Protein AF-K6Z4I8-F1 (afdb_monomer_lite)

Radius of gyration: 34.22 Å; chains: 1; boundi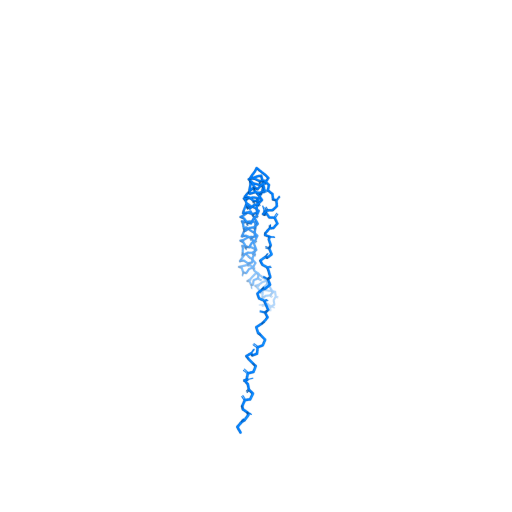ng box: 72×63×72 Å

Structure (mmCIF, N/CA/C/O backbone):
data_AF-K6Z4I8-F1
#
_entry.id   AF-K6Z4I8-F1
#
loop_
_atom_site.group_PDB
_atom_site.id
_atom_site.type_symbol
_atom_site.label_atom_id
_atom_site.label_alt_id
_atom_site.label_comp_id
_atom_site.label_asym_id
_atom_site.label_entity_id
_atom_site.label_seq_id
_atom_site.pdbx_PDB_ins_code
_atom_site.Cartn_x
_atom_site.Cartn_y
_atom_site.Cartn_z
_atom_site.occupancy
_atom_site.B_iso_or_equiv
_atom_site.auth_seq_id
_atom_site.auth_comp_id
_atom_site.auth_asym_id
_atom_site.auth_atom_id
_atom_site.pdbx_PDB_model_num
ATOM 1 N N . MET A 1 1 ? -25.462 -58.719 24.525 1.00 71.25 1 MET A N 1
ATOM 2 C CA . MET A 1 1 ? -25.814 -57.437 23.881 1.00 71.25 1 MET A CA 1
ATOM 3 C C . MET A 1 1 ? -25.126 -56.306 24.629 1.00 71.25 1 MET A C 1
ATOM 5 O O . MET A 1 1 ? -25.658 -55.870 25.633 1.00 71.25 1 MET A O 1
ATOM 9 N N . CYS A 1 2 ? -23.947 -55.870 24.179 1.00 62.16 2 CYS A N 1
ATOM 10 C CA . CYS A 1 2 ? -23.247 -54.699 24.724 1.00 62.16 2 CYS A CA 1
ATOM 11 C C . CYS A 1 2 ? -22.484 -54.017 23.580 1.00 62.16 2 CYS A C 1
ATOM 13 O O . CYS A 1 2 ? -21.295 -54.255 23.391 1.00 62.16 2 CYS A O 1
ATOM 15 N N . SER A 1 3 ? -23.174 -53.230 22.756 1.00 61.03 3 SER A N 1
ATOM 16 C CA . SER A 1 3 ? -22.529 -52.388 21.745 1.00 61.03 3 SER A CA 1
ATOM 17 C C . SER A 1 3 ? -22.198 -51.034 22.367 1.00 61.03 3 SER A C 1
ATOM 19 O O . SER A 1 3 ? -23.081 -50.193 22.528 1.00 61.03 3 SER A O 1
ATOM 21 N N . SER A 1 4 ? -20.931 -50.829 22.729 1.00 68.69 4 SER A N 1
ATOM 22 C CA . SER A 1 4 ? -20.413 -49.515 23.118 1.00 68.69 4 SER A CA 1
ATOM 23 C C . SER A 1 4 ? -20.613 -48.527 21.965 1.00 68.69 4 SER A C 1
ATOM 25 O O . SER A 1 4 ? -20.292 -48.869 20.820 1.00 68.69 4 SER A O 1
ATOM 27 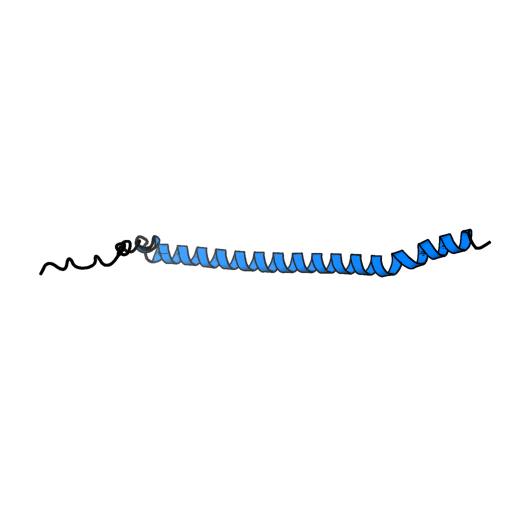N N . PRO A 1 5 ? -21.119 -47.306 22.216 1.00 66.88 5 PRO A N 1
ATOM 28 C CA . PRO A 1 5 ? -21.249 -46.324 21.158 1.00 66.88 5 PRO A CA 1
ATOM 29 C C . PRO A 1 5 ? -19.850 -46.007 20.632 1.00 66.88 5 PRO A C 1
ATOM 31 O O . PRO A 1 5 ? -18.930 -45.710 21.398 1.00 66.88 5 PRO A O 1
ATOM 34 N N . LYS A 1 6 ? -19.678 -46.111 19.310 1.00 63.97 6 LYS A N 1
ATOM 35 C CA . LYS A 1 6 ? -18.456 -45.713 18.615 1.00 63.97 6 LYS A CA 1
ATOM 36 C C . LYS A 1 6 ? -18.251 -44.232 18.913 1.00 63.97 6 LYS A C 1
ATOM 38 O O . LYS A 1 6 ? -18.965 -43.394 18.373 1.00 63.97 6 LYS A O 1
ATOM 43 N N . SER A 1 7 ? -17.333 -43.944 19.836 1.00 58.62 7 SER A N 1
ATOM 44 C CA . SER A 1 7 ? -16.921 -42.594 20.209 1.00 58.62 7 SER A CA 1
ATOM 45 C C . SER A 1 7 ? -16.651 -41.817 18.926 1.00 58.62 7 SER A C 1
ATOM 47 O O . SER A 1 7 ? -15.699 -42.109 18.198 1.00 58.62 7 SER A O 1
ATOM 49 N N . SER A 1 8 ? -17.572 -40.907 18.598 1.00 60.50 8 SER A N 1
ATOM 50 C CA . SER A 1 8 ? -17.444 -39.964 17.498 1.00 60.50 8 SER A CA 1
ATOM 51 C C . SER A 1 8 ? -16.142 -39.219 17.734 1.00 60.50 8 SER A C 1
ATOM 53 O O . SER A 1 8 ? -16.056 -38.410 18.658 1.00 60.50 8 SER A O 1
ATOM 55 N N . GLY A 1 9 ? -15.129 -39.558 16.936 1.00 59.56 9 GLY A N 1
ATOM 56 C CA . GLY A 1 9 ? -13.774 -39.057 17.073 1.00 59.56 9 GLY A CA 1
ATOM 57 C C . GLY A 1 9 ? -13.770 -37.559 17.337 1.00 59.56 9 GLY A C 1
ATOM 58 O O . GLY A 1 9 ? -14.368 -36.795 16.586 1.00 59.56 9 GLY A O 1
ATOM 59 N N . SER A 1 10 ? -13.130 -37.187 18.446 1.00 58.94 10 SER A N 1
ATOM 60 C CA . SER A 1 10 ? -12.609 -35.855 18.741 1.00 58.94 10 SER A CA 1
ATOM 61 C C . SER A 1 10 ? -13.403 -34.707 18.102 1.00 58.94 10 SER A C 1
ATOM 63 O O . SER A 1 10 ? -12.923 -34.016 17.202 1.00 58.94 10 SER A O 1
ATOM 65 N N . ARG A 1 11 ? -14.615 -34.437 18.603 1.00 63.62 11 ARG A N 1
ATOM 66 C CA . ARG A 1 11 ? -15.111 -33.059 18.548 1.00 63.62 11 ARG A CA 1
ATOM 67 C C . ARG A 1 11 ? -14.214 -32.260 19.482 1.00 63.62 11 ARG A C 1
ATOM 69 O O . ARG A 1 11 ? -14.474 -32.186 20.680 1.00 63.62 11 ARG A O 1
ATOM 76 N N . ARG A 1 12 ? -13.124 -31.705 18.940 1.00 66.88 12 ARG A N 1
ATOM 77 C CA . ARG A 1 12 ? -12.432 -30.593 19.596 1.00 66.88 12 ARG A CA 1
ATOM 78 C C . ARG A 1 12 ? -13.533 -29.603 19.989 1.00 66.88 12 ARG A C 1
ATOM 80 O O . ARG A 1 12 ? -14.344 -29.277 19.115 1.00 66.88 12 ARG A O 1
ATOM 87 N N . PRO A 1 13 ? -13.642 -29.189 21.262 1.00 64.25 13 PRO A N 1
ATOM 88 C CA . PRO A 1 13 ? -14.585 -28.139 21.608 1.00 64.25 13 PRO A CA 1
ATOM 89 C C . PRO A 1 13 ? -14.311 -26.971 20.659 1.00 64.25 13 PRO A C 1
ATOM 91 O O . PRO A 1 13 ? -13.143 -26.640 20.437 1.00 64.25 13 PRO A O 1
ATOM 94 N N . LEU A 1 14 ? -15.359 -26.412 20.036 1.00 63.50 14 LEU A N 1
ATOM 95 C CA . LEU A 1 14 ? -15.229 -25.150 19.308 1.00 63.50 14 LEU A CA 1
ATOM 96 C C . LEU A 1 14 ? -14.543 -24.205 20.288 1.00 63.50 14 LEU A C 1
ATOM 98 O O . LEU A 1 14 ? -15.117 -23.912 21.338 1.00 63.50 14 LEU A O 1
ATOM 102 N N . SER A 1 15 ? -13.291 -23.840 20.002 1.00 65.19 15 SER A N 1
ATOM 103 C CA . SER A 1 15 ? -12.525 -22.938 20.848 1.00 65.19 15 SER A CA 1
ATOM 104 C C . SER A 1 15 ? -13.424 -21.743 21.107 1.00 65.19 15 SER A C 1
ATOM 106 O O . SER A 1 15 ? -13.880 -21.114 20.148 1.00 65.19 15 SER A O 1
ATOM 108 N N . THR A 1 16 ? -13.753 -21.527 22.380 1.00 61.44 16 THR A N 1
ATOM 109 C CA . THR A 1 16 ? -14.588 -20.428 22.869 1.00 61.44 16 THR A CA 1
ATOM 110 C C . THR A 1 16 ? -14.310 -19.195 22.035 1.00 61.44 16 THR A C 1
ATOM 112 O O . THR A 1 16 ? -13.129 -18.871 21.883 1.00 61.44 16 THR A O 1
ATOM 115 N N . SER A 1 17 ? -15.354 -18.571 21.469 1.00 61.94 17 SER A N 1
ATOM 116 C CA . SER A 1 17 ? -15.222 -17.408 20.586 1.00 61.94 17 SER A CA 1
ATOM 117 C C . SER A 1 17 ? -14.156 -16.493 21.167 1.00 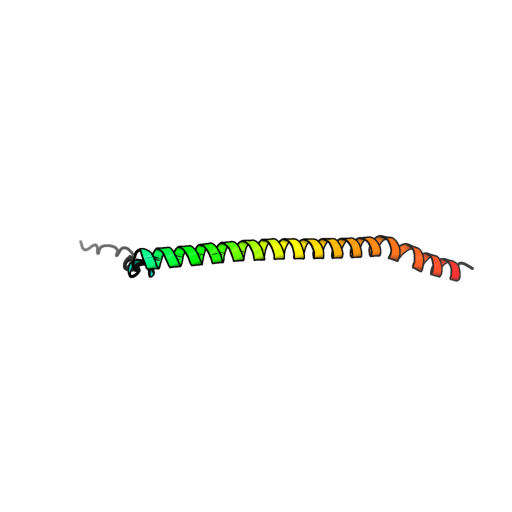61.94 17 SER A C 1
ATOM 119 O O . SER A 1 17 ? -14.351 -15.939 22.253 1.00 61.94 17 SER A O 1
ATOM 121 N N . SER A 1 18 ? -12.994 -16.432 20.518 1.00 61.19 18 SER A N 1
ATOM 122 C CA . SER A 1 18 ? -11.920 -15.549 20.938 1.00 61.19 18 SER A CA 1
ATOM 123 C C . SER A 1 18 ? -12.508 -14.161 20.795 1.00 61.19 18 SER A C 1
ATOM 125 O O . SER A 1 18 ? -12.627 -13.682 19.665 1.00 61.19 18 SER A O 1
ATOM 127 N N . LYS A 1 19 ? -13.001 -13.595 21.906 1.00 62.50 19 LYS A N 1
ATOM 128 C CA . LYS A 1 19 ? -13.583 -12.259 21.926 1.00 62.50 19 LYS A CA 1
ATOM 129 C C . LYS A 1 19 ? -12.610 -11.388 21.165 1.00 62.50 19 LYS A C 1
ATOM 13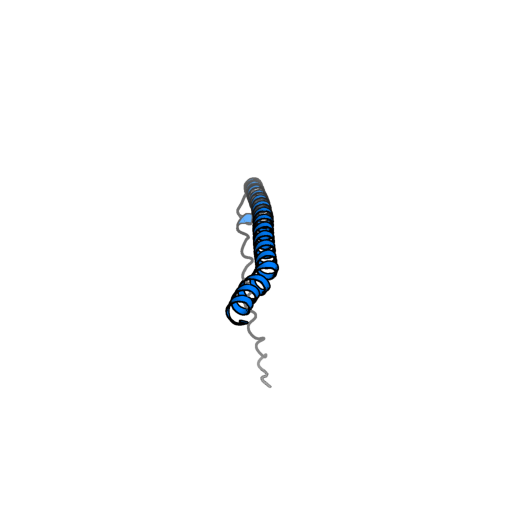1 O O . LYS A 1 19 ? -11.418 -11.369 21.487 1.00 62.50 19 LYS A O 1
ATOM 136 N N . SER A 1 20 ? -13.088 -10.822 20.062 1.00 69.94 20 SER A N 1
ATOM 137 C CA . SER A 1 20 ? -12.238 -10.026 19.189 1.00 69.94 20 SER A CA 1
ATOM 138 C C . SER A 1 20 ? -11.579 -8.973 20.071 1.00 69.94 20 SER A C 1
ATOM 140 O O . SER A 1 20 ? -12.251 -8.411 20.931 1.00 69.94 20 SER A O 1
ATOM 142 N N . LEU A 1 21 ? -10.287 -8.684 19.897 1.00 72.12 21 LEU A N 1
ATOM 143 C CA . LEU A 1 21 ? -9.622 -7.617 20.666 1.00 72.12 21 LEU A CA 1
ATOM 144 C C . LEU A 1 21 ? -10.395 -6.286 20.578 1.00 72.12 21 LEU A C 1
ATOM 146 O O . LEU A 1 21 ? -10.327 -5.456 21.478 1.00 72.12 21 LEU A O 1
ATOM 150 N N . ALA A 1 22 ? -11.178 -6.107 19.510 1.00 72.75 22 ALA A N 1
ATOM 151 C CA . ALA A 1 22 ? -12.051 -4.961 19.319 1.00 72.75 22 ALA A CA 1
ATOM 152 C C . ALA A 1 22 ? -13.305 -4.949 20.215 1.00 72.75 22 ALA A C 1
ATOM 154 O O . ALA A 1 22 ? -13.917 -3.901 20.383 1.00 72.7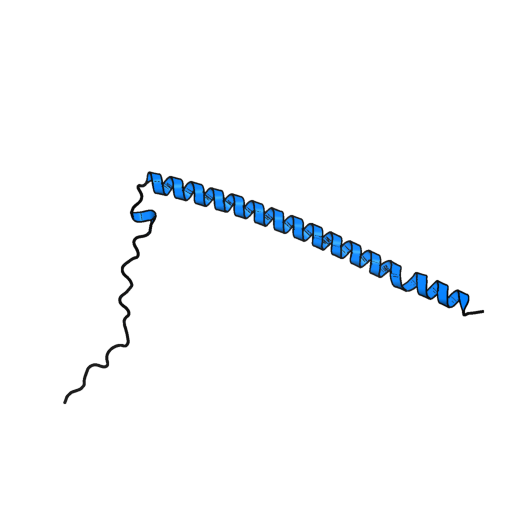5 22 ALA A O 1
ATOM 155 N N . GLU A 1 23 ? -13.712 -6.081 20.779 1.00 77.50 23 GLU A N 1
ATOM 156 C CA . GLU A 1 23 ? -14.932 -6.231 21.580 1.00 77.50 23 GLU A CA 1
ATOM 157 C C . GLU A 1 23 ? -14.798 -5.589 22.969 1.00 77.50 23 GLU A C 1
ATOM 159 O O . GLU A 1 23 ? -15.789 -5.138 23.535 1.00 77.50 23 GLU A O 1
ATOM 164 N N . SER A 1 24 ? -13.569 -5.464 23.484 1.00 83.31 24 SER A N 1
ATOM 165 C CA . SER A 1 24 ? -13.259 -4.703 24.703 1.00 83.31 24 SER A CA 1
ATOM 166 C C . SER A 1 24 ? -13.121 -3.193 24.482 1.00 83.31 24 SER A C 1
ATOM 168 O O . SER A 1 24 ? -12.975 -2.453 25.452 1.00 83.31 24 SER A O 1
ATOM 170 N N . PHE A 1 25 ? -13.135 -2.720 23.232 1.00 84.06 25 PHE A N 1
ATOM 171 C CA . PHE A 1 25 ? -12.966 -1.302 22.916 1.00 84.06 25 PHE A CA 1
ATOM 172 C C . PHE A 1 25 ? -14.305 -0.575 22.803 1.00 84.06 25 PHE A C 1
ATOM 174 O O . PHE A 1 25 ? -15.291 -1.098 22.273 1.00 84.06 25 PHE A O 1
ATOM 181 N N . SER A 1 26 ? -14.320 0.689 23.233 1.00 90.19 26 SER A N 1
ATOM 182 C CA . SER A 1 26 ? -15.466 1.568 22.993 1.00 90.19 26 SER A CA 1
ATOM 183 C C . SER A 1 26 ? -15.700 1.770 21.488 1.00 90.19 26 SER A C 1
ATOM 185 O O . SER A 1 26 ? -14.828 1.501 20.654 1.00 90.19 26 SER A O 1
ATOM 187 N N . SER A 1 27 ? -16.893 2.234 21.105 1.00 87.88 27 SER A N 1
ATOM 188 C CA . SER A 1 27 ? -17.195 2.592 19.708 1.00 87.88 27 SER A CA 1
ATOM 189 C C . SER A 1 27 ? -16.156 3.552 19.126 1.00 87.88 27 SER A C 1
ATOM 191 O O . SER A 1 27 ? -15.676 3.342 18.014 1.00 87.88 27 SER A O 1
ATOM 193 N N . ASP A 1 28 ? -15.745 4.547 19.909 1.00 89.81 28 ASP A N 1
ATOM 194 C CA . ASP A 1 28 ? -14.829 5.596 19.464 1.00 89.81 28 ASP A CA 1
ATOM 195 C C . ASP A 1 28 ? -13.408 5.065 19.272 1.00 89.81 28 ASP A C 1
ATOM 197 O O . ASP A 1 28 ? -12.728 5.407 18.303 1.00 89.81 28 ASP A O 1
ATOM 201 N N . GLN A 1 29 ? -12.957 4.182 20.165 1.00 90.75 29 GLN A N 1
ATOM 202 C CA . GLN A 1 29 ? -11.662 3.512 20.041 1.00 90.75 29 GLN A CA 1
ATOM 203 C C . GLN A 1 29 ? -11.618 2.617 18.799 1.00 90.75 29 GLN A C 1
ATOM 205 O O . GLN A 1 29 ? -10.634 2.643 18.056 1.00 90.75 29 GLN A O 1
ATOM 210 N N . ARG A 1 30 ? -12.705 1.885 18.525 1.00 90.00 30 ARG A N 1
ATOM 211 C CA . ARG A 1 30 ? -12.837 1.091 17.297 1.00 90.00 30 ARG A CA 1
ATOM 212 C C . ARG A 1 30 ? -12.807 1.969 16.051 1.00 90.00 30 ARG A C 1
ATOM 214 O O . ARG A 1 30 ? -12.062 1.659 15.128 1.00 90.00 30 ARG A O 1
ATOM 221 N N . ALA A 1 31 ? -13.536 3.086 16.046 1.00 91.06 31 ALA A N 1
ATOM 222 C CA . ALA A 1 31 ? -13.550 4.017 14.920 1.00 91.06 31 ALA A CA 1
ATOM 223 C C . ALA A 1 31 ? -12.147 4.568 14.612 1.00 91.06 31 ALA A C 1
ATOM 225 O O . ALA A 1 31 ? -11.729 4.578 13.453 1.00 91.06 31 ALA A O 1
ATOM 226 N N . ARG A 1 32 ? -11.380 4.948 15.644 1.00 92.56 32 ARG A N 1
ATOM 227 C CA . ARG A 1 32 ? -9.982 5.384 15.482 1.00 92.56 32 ARG A CA 1
ATOM 228 C C . ARG A 1 32 ? -9.096 4.276 14.923 1.00 92.56 32 ARG A C 1
ATOM 230 O O . ARG A 1 32 ? -8.298 4.533 14.026 1.00 92.56 32 ARG A O 1
ATOM 237 N N . PHE A 1 33 ? -9.246 3.049 15.418 1.00 92.38 33 PHE A N 1
ATOM 238 C CA . PHE A 1 33 ? -8.483 1.911 14.910 1.00 92.38 33 PHE A CA 1
ATOM 239 C C . PHE A 1 33 ? -8.767 1.664 13.424 1.00 92.38 33 PHE A C 1
ATOM 241 O O . PHE A 1 33 ? -7.836 1.529 12.633 1.00 92.38 33 PHE A O 1
ATOM 248 N N . THR A 1 34 ? -10.041 1.689 13.025 1.00 90.75 34 THR A N 1
ATOM 249 C CA . THR A 1 34 ? -10.444 1.554 11.621 1.00 90.75 34 THR A CA 1
ATOM 250 C C . THR A 1 34 ? -9.876 2.679 10.758 1.00 90.75 34 THR A C 1
ATOM 252 O O . THR A 1 34 ? -9.356 2.409 9.680 1.00 90.75 34 THR A O 1
ATOM 255 N N . GLN A 1 35 ? -9.899 3.930 11.227 1.00 93.88 35 GLN A N 1
ATOM 256 C CA . GLN A 1 35 ? -9.298 5.053 10.496 1.00 93.88 35 GLN A CA 1
ATOM 257 C C . GLN A 1 35 ? -7.798 4.848 10.253 1.00 93.88 35 GLN A C 1
ATOM 259 O O . GLN A 1 35 ? -7.326 5.018 9.128 1.00 93.88 35 GLN A O 1
ATOM 264 N N . VAL A 1 36 ? -7.053 4.440 11.285 1.00 94.56 36 VAL A N 1
ATOM 265 C CA . VAL A 1 36 ? -5.611 4.170 11.172 1.00 94.56 36 VAL A CA 1
ATOM 266 C C . VAL A 1 36 ? -5.345 2.990 10.237 1.00 94.56 36 VAL A C 1
ATOM 268 O O . VAL A 1 36 ? -4.443 3.065 9.403 1.00 94.56 36 VAL A O 1
ATOM 271 N N . ALA A 1 37 ? -6.140 1.922 10.333 1.00 93.62 37 ALA A N 1
ATOM 272 C CA . ALA A 1 37 ? -6.025 0.761 9.456 1.00 93.62 37 ALA A CA 1
ATOM 273 C C . ALA A 1 37 ? -6.248 1.144 7.983 1.00 93.62 37 ALA A C 1
ATOM 275 O O . ALA A 1 37 ? -5.409 0.827 7.138 1.00 93.62 37 ALA A O 1
ATOM 276 N N . ASN A 1 38 ? -7.301 1.913 7.695 1.00 94.62 38 ASN A N 1
ATOM 277 C CA . ASN A 1 38 ? -7.606 2.393 6.347 1.00 94.62 38 ASN A CA 1
ATOM 278 C C . ASN A 1 38 ? -6.478 3.280 5.796 1.00 94.62 38 ASN A C 1
ATOM 280 O O . ASN A 1 38 ? -6.051 3.119 4.653 1.00 94.62 38 ASN A O 1
ATOM 284 N N . GLN A 1 39 ? -5.937 4.188 6.614 1.00 94.81 39 GLN A N 1
ATOM 285 C CA . GLN A 1 39 ? -4.812 5.033 6.207 1.00 94.81 39 GLN A CA 1
ATOM 286 C C . GLN A 1 39 ? -3.547 4.205 5.925 1.00 94.81 39 GLN A C 1
ATOM 288 O O . GLN A 1 39 ? -2.807 4.475 4.974 1.00 94.81 39 GLN A O 1
ATOM 293 N N . ALA A 1 40 ? -3.275 3.188 6.744 1.00 95.44 40 ALA A N 1
ATOM 294 C CA . ALA A 1 40 ? -2.138 2.296 6.543 1.00 95.44 40 ALA A CA 1
ATOM 295 C C . ALA A 1 40 ? -2.270 1.489 5.242 1.00 95.44 40 ALA A C 1
ATOM 297 O O . ALA A 1 40 ? -1.276 1.305 4.531 1.00 95.44 40 ALA A O 1
ATOM 298 N N . GLU A 1 41 ? -3.485 1.051 4.910 1.00 94.19 41 GLU A N 1
ATOM 299 C CA . GLU A 1 41 ? -3.789 0.363 3.659 1.00 94.19 41 GLU A CA 1
ATOM 300 C C . GLU A 1 41 ? -3.575 1.270 2.441 1.00 94.19 41 GLU A C 1
ATOM 302 O O . GLU A 1 41 ? -2.867 0.876 1.511 1.00 94.19 41 GLU A O 1
ATOM 307 N N . GLN A 1 42 ? -4.057 2.516 2.482 1.00 94.25 42 GLN A N 1
ATOM 308 C CA . GLN A 1 42 ? -3.813 3.508 1.424 1.00 94.25 42 GLN A CA 1
ATOM 309 C C . GLN A 1 42 ? -2.310 3.720 1.183 1.00 94.25 42 GLN A C 1
ATOM 311 O O . GLN A 1 42 ? -1.821 3.556 0.063 1.00 94.25 42 GLN A O 1
ATOM 316 N N . ARG A 1 43 ? -1.531 3.943 2.251 1.00 94.94 43 ARG A N 1
ATOM 317 C CA . ARG A 1 43 ? -0.062 4.077 2.156 1.00 94.94 43 ARG A CA 1
ATOM 318 C C . ARG A 1 43 ? 0.619 2.817 1.627 1.00 94.94 43 ARG A C 1
ATOM 320 O O . ARG A 1 43 ? 1.704 2.876 1.044 1.00 94.94 43 ARG A O 1
ATOM 327 N N . ARG A 1 44 ? 0.062 1.634 1.893 1.00 94.75 44 ARG A N 1
ATOM 328 C CA . ARG A 1 44 ? 0.581 0.380 1.333 1.00 94.75 44 ARG A CA 1
ATOM 329 C C . ARG A 1 44 ? 0.318 0.323 -0.169 1.00 94.75 44 ARG A C 1
ATOM 331 O O . ARG A 1 44 ? 1.245 -0.002 -0.908 1.00 94.75 44 ARG A O 1
ATOM 338 N N . ALA A 1 45 ? -0.888 0.667 -0.609 1.00 94.94 45 ALA A N 1
ATOM 339 C CA . ALA A 1 45 ? -1.250 0.697 -2.022 1.00 94.94 45 ALA A CA 1
ATOM 340 C C . ALA A 1 45 ? -0.349 1.655 -2.820 1.00 94.94 45 ALA A C 1
ATOM 342 O O . ALA A 1 45 ? 0.213 1.260 -3.842 1.00 94.94 45 ALA A O 1
ATOM 343 N N . GLU A 1 46 ? -0.105 2.861 -2.303 1.00 94.56 46 GLU A N 1
ATOM 344 C CA . GLU A 1 46 ? 0.798 3.849 -2.913 1.00 94.56 46 GLU A CA 1
ATOM 345 C C . GLU A 1 46 ? 2.234 3.324 -3.059 1.00 94.56 46 GLU A C 1
ATOM 347 O O . GLU A 1 46 ? 2.849 3.430 -4.128 1.00 94.56 46 GLU A O 1
ATOM 352 N N . ARG A 1 47 ? 2.771 2.700 -2.002 1.00 95.25 47 ARG A N 1
ATOM 353 C CA . ARG A 1 47 ? 4.114 2.101 -2.029 1.00 95.25 47 ARG A CA 1
ATOM 354 C C . ARG A 1 47 ? 4.213 0.975 -3.050 1.00 95.25 47 ARG A C 1
ATOM 356 O O . ARG A 1 47 ? 5.201 0.905 -3.780 1.00 95.25 47 ARG A O 1
ATOM 363 N N . LEU A 1 48 ? 3.200 0.112 -3.131 1.00 94.75 48 LEU A N 1
ATOM 364 C CA . LEU A 1 48 ? 3.164 -0.980 -4.105 1.00 94.75 48 LEU A CA 1
ATOM 365 C C . LEU A 1 48 ? 3.072 -0.457 -5.542 1.00 94.75 48 LEU A C 1
ATOM 367 O O . LEU A 1 48 ? 3.816 -0.930 -6.403 1.00 94.75 4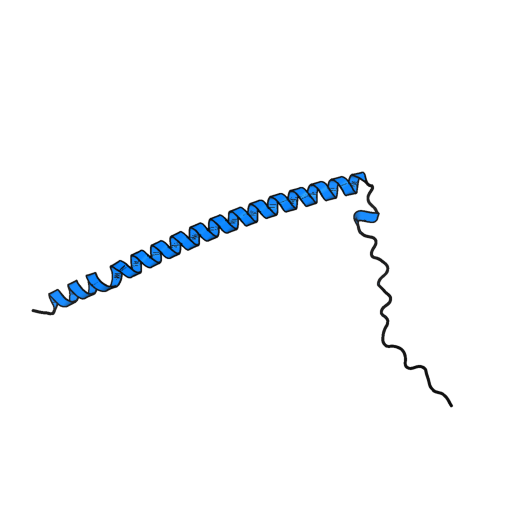8 LEU A O 1
ATOM 371 N N . ALA A 1 49 ? 2.229 0.546 -5.796 1.00 93.00 49 ALA A N 1
ATOM 372 C CA . ALA A 1 49 ? 2.116 1.186 -7.104 1.00 93.00 49 ALA A CA 1
ATOM 373 C C . ALA A 1 49 ? 3.448 1.821 -7.538 1.00 93.00 49 ALA A C 1
ATOM 375 O O . ALA A 1 49 ? 3.910 1.613 -8.662 1.00 93.00 49 ALA A O 1
ATOM 376 N N . THR A 1 50 ? 4.113 2.526 -6.622 1.00 94.19 50 THR A N 1
ATOM 377 C CA . THR A 1 50 ? 5.415 3.159 -6.872 1.00 94.19 50 THR A CA 1
ATOM 378 C C . THR A 1 50 ? 6.504 2.121 -7.136 1.00 94.19 50 THR A C 1
ATOM 380 O O . THR A 1 50 ? 7.247 2.234 -8.110 1.00 94.19 50 THR A O 1
ATOM 383 N N . ASN A 1 51 ? 6.570 1.064 -6.320 1.00 94.00 51 ASN A N 1
ATOM 384 C CA . ASN A 1 51 ? 7.534 -0.019 -6.501 1.00 94.00 51 ASN A CA 1
ATOM 385 C C . ASN A 1 51 ? 7.336 -0.731 -7.847 1.00 94.00 51 ASN A C 1
ATOM 387 O O . ASN A 1 51 ? 8.311 -0.998 -8.548 1.00 94.00 51 ASN A O 1
ATOM 391 N N . LYS A 1 52 ? 6.079 -0.978 -8.242 1.00 94.31 52 LYS A N 1
ATOM 392 C CA . LYS A 1 52 ? 5.742 -1.572 -9.541 1.00 94.31 52 LYS A CA 1
ATOM 393 C C . LYS A 1 52 ? 6.241 -0.702 -10.695 1.00 94.31 52 LYS A C 1
ATOM 395 O O . LYS A 1 52 ? 6.938 -1.219 -11.563 1.00 94.31 52 LYS A O 1
ATOM 400 N N . ARG A 1 53 ? 5.958 0.607 -10.667 1.00 90.06 53 ARG A N 1
ATOM 401 C CA . ARG A 1 53 ? 6.435 1.560 -11.687 1.00 90.06 53 ARG A CA 1
ATOM 402 C C . ARG A 1 53 ? 7.958 1.600 -11.768 1.00 90.06 53 ARG A C 1
ATOM 404 O O . ARG A 1 53 ? 8.516 1.570 -12.859 1.00 90.06 53 ARG A O 1
ATOM 411 N N . TRP A 1 54 ? 8.635 1.629 -10.622 1.00 92.69 54 TRP A N 1
ATOM 412 C CA . TRP A 1 54 ? 10.095 1.640 -10.581 1.00 92.69 54 TRP A CA 1
ATOM 413 C C . TRP A 1 54 ? 10.694 0.354 -11.164 1.00 92.69 54 TRP A C 1
ATOM 415 O O . TRP A 1 54 ? 11.605 0.417 -11.987 1.00 92.69 54 TRP A O 1
ATOM 425 N N . LYS A 1 55 ? 10.143 -0.813 -10.807 1.00 92.56 55 LYS A N 1
ATOM 426 C CA . LYS A 1 55 ? 10.566 -2.107 -11.365 1.00 92.56 55 LYS A CA 1
ATOM 427 C C . LYS A 1 55 ? 10.332 -2.198 -12.871 1.00 92.56 55 LYS A C 1
ATOM 429 O O . LYS A 1 55 ? 11.197 -2.704 -13.575 1.00 92.56 55 LYS A O 1
ATOM 434 N N . GLN A 1 56 ? 9.199 -1.697 -13.361 1.00 91.50 56 GLN A N 1
ATOM 435 C CA . GLN A 1 56 ? 8.909 -1.638 -14.796 1.00 91.50 56 GLN A CA 1
ATOM 436 C C . GLN A 1 56 ? 9.929 -0.765 -15.532 1.00 91.50 56 GLN A C 1
ATOM 438 O O . GLN A 1 56 ? 10.544 -1.237 -16.481 1.00 91.50 56 GLN A O 1
ATOM 443 N N . ALA A 1 57 ? 10.209 0.440 -15.029 1.00 89.38 57 ALA A N 1
ATOM 444 C CA . ALA A 1 57 ? 11.211 1.323 -15.623 1.00 89.38 57 ALA A CA 1
ATOM 445 C C . ALA A 1 57 ? 12.620 0.697 -15.641 1.00 89.38 57 ALA A C 1
ATOM 447 O O . ALA A 1 57 ? 13.373 0.881 -16.594 1.00 89.38 57 ALA A O 1
ATOM 448 N N . GLN A 1 58 ? 12.992 -0.062 -14.604 1.00 89.12 58 GLN A N 1
ATOM 449 C CA . GLN A 1 58 ? 14.260 -0.801 -14.579 1.00 89.12 58 GLN A CA 1
ATOM 450 C C . GLN A 1 58 ? 14.282 -1.948 -15.597 1.00 89.12 58 GLN A C 1
ATOM 452 O O . GLN A 1 58 ? 15.279 -2.127 -16.292 1.00 89.12 58 GLN A O 1
ATOM 457 N N . ALA A 1 59 ? 13.187 -2.701 -15.721 1.00 88.06 59 ALA A N 1
ATOM 458 C CA . ALA A 1 59 ? 13.072 -3.774 -16.705 1.00 88.06 59 ALA A CA 1
ATOM 459 C C . ALA A 1 59 ? 13.130 -3.239 -18.146 1.00 88.06 59 ALA A C 1
ATOM 461 O O . ALA A 1 59 ? 13.814 -3.814 -18.989 1.00 88.06 59 ALA A O 1
ATOM 462 N N . GLU A 1 60 ? 12.474 -2.112 -18.429 1.00 85.06 60 GLU A N 1
ATOM 463 C CA . GLU A 1 60 ? 12.544 -1.434 -19.728 1.00 85.06 60 GLU A CA 1
ATOM 464 C C . GLU A 1 60 ? 13.970 -0.976 -20.050 1.00 85.06 60 GLU A C 1
ATOM 466 O O . GLU A 1 60 ? 14.469 -1.264 -21.136 1.00 85.06 60 GLU A O 1
ATOM 471 N N . LYS A 1 61 ? 14.664 -0.353 -19.086 1.00 82.12 61 LYS A N 1
ATOM 472 C CA . LYS A 1 61 ? 16.078 0.032 -19.231 1.00 82.12 61 LYS A CA 1
ATOM 473 C C . LYS A 1 61 ? 16.995 -1.168 -19.473 1.00 82.12 61 LYS A C 1
ATOM 475 O O . LYS A 1 61 ? 17.906 -1.094 -20.292 1.00 82.12 61 LYS A O 1
ATOM 480 N N . ALA A 1 62 ? 16.770 -2.280 -18.776 1.00 80.06 62 ALA A N 1
ATOM 481 C CA . ALA A 1 62 ? 17.549 -3.498 -18.980 1.00 80.06 62 ALA A CA 1
ATOM 482 C C . ALA A 1 62 ? 17.313 -4.098 -20.379 1.00 80.06 62 ALA A C 1
ATOM 484 O O . ALA A 1 62 ? 18.268 -4.494 -21.047 1.00 80.06 62 ALA A O 1
ATOM 485 N N . ASN A 1 63 ? 16.063 -4.113 -20.852 1.00 73.31 63 ASN A N 1
ATOM 486 C CA . ASN A 1 63 ? 15.714 -4.601 -22.187 1.00 73.31 63 ASN A CA 1
ATOM 487 C C . ASN A 1 63 ? 16.283 -3.715 -23.306 1.00 73.31 63 ASN A C 1
ATOM 489 O O . ASN A 1 63 ? 16.772 -4.240 -24.308 1.00 73.31 63 ASN A O 1
ATOM 493 N N . THR A 1 64 ? 16.278 -2.388 -23.149 1.00 73.25 64 THR A N 1
ATOM 494 C CA . THR A 1 64 ? 16.881 -1.481 -24.140 1.00 73.25 64 THR A CA 1
ATOM 495 C C . THR A 1 64 ? 18.401 -1.631 -24.198 1.00 73.25 64 THR A C 1
ATOM 497 O O . THR A 1 64 ? 18.961 -1.692 -25.291 1.00 73.25 64 THR A O 1
ATOM 500 N N . LEU A 1 65 ? 19.079 -1.790 -23.058 1.00 67.94 65 LEU A N 1
ATOM 501 C CA . LEU A 1 65 ? 20.518 -2.090 -23.012 1.00 67.94 65 LEU A CA 1
ATOM 502 C C . LEU A 1 65 ? 20.859 -3.439 -23.668 1.00 67.94 65 LEU A C 1
ATOM 504 O O . LEU A 1 65 ? 21.853 -3.542 -24.386 1.00 67.94 65 LEU A O 1
ATOM 508 N N . ALA A 1 66 ? 20.040 -4.469 -23.446 1.00 66.31 66 ALA A N 1
ATOM 509 C CA . ALA A 1 66 ? 20.248 -5.789 -24.036 1.00 66.31 66 ALA A CA 1
ATOM 510 C C . ALA A 1 66 ? 20.044 -5.795 -25.562 1.00 66.31 66 ALA A C 1
ATOM 512 O O . ALA A 1 66 ? 20.810 -6.446 -26.272 1.00 66.31 66 ALA A O 1
ATOM 513 N N . ASN A 1 67 ? 19.051 -5.061 -26.074 1.00 60.81 67 ASN A N 1
ATOM 514 C CA . ASN A 1 67 ? 18.806 -4.964 -27.514 1.00 60.81 67 ASN A CA 1
ATOM 515 C C . ASN A 1 67 ? 19.917 -4.202 -28.252 1.00 60.81 67 ASN A C 1
ATOM 517 O O . ASN A 1 67 ? 20.364 -4.678 -29.290 1.00 60.81 67 ASN A O 1
ATOM 521 N N . ASN A 1 68 ? 20.433 -3.103 -27.687 1.00 59.62 68 ASN A N 1
ATOM 522 C CA . ASN A 1 68 ? 21.548 -2.363 -28.298 1.00 59.62 68 ASN A CA 1
ATOM 523 C C . ASN A 1 68 ? 22.852 -3.184 -28.330 1.00 59.62 68 ASN A C 1
ATOM 525 O O . ASN A 1 68 ? 23.582 -3.160 -29.316 1.00 59.62 68 ASN A O 1
ATOM 529 N N . LYS A 1 69 ? 23.132 -3.993 -27.297 1.00 57.31 69 LYS A N 1
ATOM 530 C CA . LYS A 1 69 ? 24.302 -4.892 -27.316 1.00 57.31 69 LYS A CA 1
ATOM 531 C C . LYS A 1 69 ? 24.184 -6.008 -28.357 1.00 57.31 69 LYS A C 1
ATOM 533 O O . LYS A 1 69 ? 25.186 -6.379 -28.961 1.00 57.31 69 LYS A O 1
ATOM 538 N N . LYS A 1 70 ? 22.979 -6.541 -28.588 1.00 55.16 70 LYS A N 1
ATOM 539 C CA . LYS A 1 70 ? 22.762 -7.597 -29.590 1.00 55.16 70 LYS A CA 1
ATOM 540 C C . LYS A 1 70 ? 22.883 -7.097 -31.031 1.00 55.16 70 LYS A C 1
ATOM 542 O O . LYS A 1 70 ? 23.254 -7.895 -31.883 1.00 55.16 70 LYS A O 1
ATOM 547 N N . SER A 1 71 ? 22.597 -5.823 -31.310 1.00 53.78 71 SER A N 1
ATOM 548 C CA . SER A 1 71 ? 22.714 -5.275 -32.669 1.00 53.78 71 SER A CA 1
ATOM 549 C C . SER A 1 71 ? 24.135 -4.861 -33.058 1.00 53.78 71 SER A C 1
ATOM 551 O O . SER A 1 71 ? 24.423 -4.801 -34.248 1.00 53.78 71 SER A O 1
ATOM 553 N N . GLU A 1 72 ? 25.028 -4.596 -32.099 1.00 54.41 72 GLU A N 1
ATOM 554 C CA . GLU A 1 72 ? 26.357 -4.028 -32.396 1.00 54.41 72 GLU A CA 1
ATOM 555 C C . GLU A 1 72 ? 27.541 -4.993 -32.199 1.00 54.41 72 GLU A C 1
ATOM 557 O O . GLU A 1 72 ? 28.616 -4.760 -32.752 1.00 54.41 72 GLU A O 1
ATOM 562 N N . GLN A 1 73 ? 27.389 -6.082 -31.433 1.00 54.69 73 GLN A N 1
ATOM 563 C CA . GLN A 1 73 ? 28.554 -6.862 -30.981 1.00 54.69 73 GLN A CA 1
ATOM 564 C C . GLN A 1 73 ? 29.027 -7.997 -31.905 1.00 54.69 73 GLN A C 1
ATOM 566 O O . GLN A 1 73 ? 30.138 -8.481 -31.699 1.00 54.69 73 GLN A O 1
ATOM 571 N N . SER A 1 74 ? 28.264 -8.442 -32.910 1.00 55.50 74 SER A N 1
ATOM 572 C CA . SER A 1 74 ? 28.658 -9.632 -33.693 1.00 55.50 74 SER A CA 1
ATOM 573 C C . SER A 1 74 ? 29.206 -9.357 -35.092 1.00 55.50 74 SER A C 1
ATOM 575 O O . SER A 1 74 ? 29.828 -10.245 -35.666 1.00 55.50 74 SER A O 1
ATOM 577 N N . THR A 1 75 ? 29.012 -8.166 -35.660 1.00 58.88 75 THR A N 1
ATOM 578 C CA . THR A 1 75 ? 29.428 -7.880 -37.046 1.00 58.88 75 THR A CA 1
ATOM 579 C C . THR A 1 75 ? 30.736 -7.100 -37.152 1.00 58.88 75 THR A C 1
ATOM 581 O O . THR A 1 75 ? 31.493 -7.344 -38.083 1.00 58.88 75 THR A O 1
ATOM 584 N N . SER A 1 76 ? 31.066 -6.212 -36.210 1.00 61.06 76 SER A N 1
ATOM 585 C CA . SER A 1 76 ? 32.225 -5.312 -36.354 1.00 61.06 76 SER A CA 1
ATOM 586 C C . SER A 1 76 ? 33.575 -5.964 -36.016 1.00 61.06 76 SER A C 1
ATOM 588 O O . SER A 1 76 ? 34.548 -5.779 -36.744 1.00 61.06 76 SER A O 1
ATOM 590 N N . LEU A 1 77 ? 33.644 -6.775 -34.955 1.00 64.62 77 LEU A N 1
ATOM 591 C CA . LEU A 1 77 ? 34.904 -7.384 -34.502 1.00 64.62 77 LEU A CA 1
ATOM 592 C C . LEU A 1 77 ? 35.352 -8.558 -35.387 1.00 64.62 77 LEU A C 1
ATOM 594 O O . LEU A 1 77 ? 36.536 -8.679 -35.693 1.00 64.62 77 LEU A O 1
ATOM 598 N N . PHE A 1 78 ? 34.416 -9.390 -35.855 1.00 63.22 78 PHE A N 1
ATOM 599 C CA . PHE A 1 78 ? 34.728 -10.476 -36.792 1.00 63.22 78 PHE A CA 1
ATOM 600 C C . PHE A 1 78 ? 35.074 -9.958 -38.193 1.00 63.22 78 PHE A C 1
ATOM 602 O O . PHE A 1 78 ? 35.938 -10.538 -38.852 1.00 63.22 78 PHE A O 1
ATOM 609 N N . ALA A 1 79 ? 34.460 -8.853 -38.633 1.00 64.50 79 ALA A N 1
ATOM 610 C CA . ALA A 1 79 ? 34.814 -8.215 -39.899 1.00 64.50 79 ALA A CA 1
ATOM 611 C C . ALA A 1 79 ? 36.260 -7.697 -39.887 1.00 64.50 79 ALA A C 1
ATOM 613 O O . ALA A 1 79 ? 36.999 -7.957 -40.832 1.00 64.50 79 ALA A O 1
ATOM 614 N N . TRP A 1 80 ? 36.695 -7.053 -38.796 1.00 65.38 80 TRP A N 1
ATOM 615 C CA . TRP A 1 80 ? 38.066 -6.547 -38.675 1.00 65.38 80 TRP A CA 1
ATOM 616 C C . TRP A 1 80 ? 39.118 -7.666 -38.676 1.00 65.38 80 TRP A C 1
ATOM 618 O O . TRP A 1 80 ? 40.091 -7.592 -39.422 1.00 65.38 80 TRP A O 1
ATOM 628 N N . VAL A 1 81 ? 38.902 -8.743 -37.909 1.00 71.81 81 VAL A N 1
ATOM 629 C CA . VAL A 1 81 ? 39.837 -9.886 -37.877 1.00 71.81 81 VAL A CA 1
ATOM 630 C C . VAL A 1 81 ? 39.912 -10.581 -39.239 1.00 71.81 81 VAL A C 1
ATOM 632 O O . VAL A 1 81 ? 41.000 -10.925 -39.695 1.00 71.81 81 VAL A O 1
ATOM 635 N N . SER A 1 82 ? 38.781 -10.728 -39.932 1.00 69.88 82 SER A N 1
ATOM 636 C CA . SER A 1 82 ? 38.759 -11.332 -41.270 1.00 69.88 82 SER A CA 1
ATOM 637 C C . SER A 1 82 ? 39.552 -10.507 -42.289 1.00 69.88 82 SER A C 1
ATOM 639 O O . SER A 1 82 ? 40.182 -11.073 -43.172 1.00 69.88 82 SER A O 1
ATOM 641 N N . GLN A 1 83 ? 39.578 -9.180 -42.149 1.00 67.44 83 GLN A N 1
ATOM 642 C CA . GLN A 1 83 ? 40.296 -8.284 -43.058 1.00 67.44 83 GLN A CA 1
ATOM 643 C C . GLN A 1 83 ? 41.821 -8.317 -42.869 1.00 67.44 83 GLN A C 1
ATOM 645 O O . GLN A 1 83 ? 42.554 -8.070 -43.820 1.00 67.44 83 GLN A O 1
ATOM 650 N N . VAL A 1 84 ? 42.299 -8.650 -41.666 1.00 72.31 84 VAL A N 1
ATOM 651 C CA . VAL A 1 84 ? 43.737 -8.749 -41.351 1.00 72.31 84 VAL A CA 1
ATOM 652 C C . VAL A 1 84 ? 44.336 -10.091 -41.790 1.00 72.31 84 VAL A C 1
ATOM 654 O O . VAL A 1 84 ? 45.514 -10.146 -42.124 1.00 72.31 84 VAL A O 1
ATOM 657 N N . PHE A 1 85 ? 43.539 -11.162 -41.816 1.00 66.31 85 PHE A N 1
ATOM 658 C CA . PHE A 1 85 ? 44.002 -12.515 -42.163 1.00 66.31 85 PHE A CA 1
ATOM 659 C C . PHE A 1 85 ? 43.639 -12.969 -43.588 1.00 66.31 85 PHE A C 1
ATOM 661 O O . PHE A 1 85 ? 44.005 -14.073 -43.980 1.00 66.31 85 PHE A O 1
ATOM 668 N N . ALA A 1 86 ? 42.923 -12.149 -44.363 1.00 60.53 86 ALA A N 1
ATOM 669 C CA . ALA A 1 86 ? 42.548 -12.447 -45.750 1.00 60.53 86 ALA A CA 1
ATOM 670 C C . ALA A 1 86 ? 43.549 -11.920 -46.801 1.00 60.53 86 ALA A C 1
ATOM 672 O O . ALA A 1 86 ? 43.173 -11.779 -47.966 1.00 60.53 86 ALA A O 1
ATOM 673 N N . HIS A 1 87 ? 44.796 -11.628 -46.412 1.00 51.38 87 HIS A N 1
ATOM 674 C CA . HIS A 1 87 ? 45.861 -11.200 -47.323 1.00 51.38 87 HIS A CA 1
ATOM 675 C C . HIS A 1 87 ? 47.116 -12.066 -47.189 1.00 51.38 87 HIS A C 1
ATOM 677 O O . HIS A 1 87 ? 47.452 -12.446 -46.046 1.00 51.38 87 HIS A O 1
#

pLDDT: mean 76.18, std 14.61, range [51.38, 95.44]

Organism: NCBI:txid1128912

Secondary structure (DSSP, 8-state):
--------TT----------GGGGS-HHHHHHHHHHHHHHHHHHHHHHHHHHHHHHHHHHHHHHHHHHHHHHTTTHHHHHHHHHH--

Foldseek 3Di:
DDDDPPPPPDPPPPPPPPCPPCNPDDPVRVVVVVVVVVVVVVVVVVVVVVVVVVVVVVVVVVVVVVVVCVVPPPPPPVVVVCVVPVD

Sequence (87 aa):
MCSSPKSSGSRRPLSTSSKSLAESFSSDQRARFTQVANQAEQRRAERLATNKRWKQAQAEKANTLANNKKSEQSTSLFAWVSQVFAH